Protein AF-A0A4U3L4N1-F1 (afdb_monomer)

Foldseek 3Di:
DDPLVVLLCVLLVVLVVQVVVCVVPVVCPVVSVVVLVVLLVQLVVQCPDPVRNSNSVSSNVSSVVSVVVVVVVVVVVVVVVPPD

Solvent-accessible surface area (backbone atoms only — not comparable to full-atom values): 4469 Å² total; per-residue (Å²): 131,59,70,43,61,54,49,20,52,51,53,35,49,52,51,52,53,50,52,57,48,24,73,77,38,69,80,42,48,62,57,50,55,54,48,52,53,50,41,46,54,48,11,61,62,27,43,72,46,81,90,41,21,57,58,9,50,17,40,42,50,26,50,53,52,51,51,53,52,52,49,50,53,53,53,51,52,52,66,72,66,66,82,122

pLDDT: mean 86.56, std 8.87, range [54.0, 95.44]

Sequence (84 aa):
MNQFWKYTLIITGANVLFILLCFAVQEMFVVWFFGLIIQLLLGIGMVFPKETRTLGQAFLLSFAIVLVIGFSVCSIAWNSSGFH

Organism: NCBI:txid2575867

Secondary structure (DSSP, 8-state):
--HHHHHHHHHHHHHHHHHHHHHH-TTHHHHHHHHHHHHHHHHHHHHSSTTTHHHHHHHHHHHHHHHHHHHHHHHHHHHHTT--

Radius of gyration: 14.8 Å; Cα contacts (8 Å, |Δi|>4): 63; chains: 1; bounding box: 37×30×40 Å

Structure (mmCIF, N/CA/C/O backbone):
data_AF-A0A4U3L4N1-F1
#
_entry.id   AF-A0A4U3L4N1-F1
#
loop_
_atom_site.group_PDB
_atom_site.id
_atom_site.type_symbol
_atom_site.label_atom_id
_atom_site.label_alt_id
_atom_site.label_comp_id
_atom_site.label_asym_id
_atom_site.label_entity_id
_atom_site.label_seq_id
_atom_site.pdbx_PDB_ins_code
_atom_site.Cartn_x
_atom_site.Cartn_y
_atom_site.Cartn_z
_atom_site.occupancy
_atom_site.B_iso_or_equiv
_atom_site.auth_seq_id
_atom_site.auth_comp_id
_atom_site.auth_asym_id
_atom_site.auth_atom_id
_atom_site.pdbx_PDB_model_num
ATOM 1 N N . MET A 1 1 ? -22.894 0.304 -0.011 1.00 67.38 1 MET A N 1
ATOM 2 C CA . MET A 1 1 ? -21.508 -0.219 0.014 1.00 67.38 1 MET A CA 1
ATOM 3 C C . MET A 1 1 ? -20.977 -0.118 1.438 1.00 67.38 1 MET A C 1
ATOM 5 O O . MET A 1 1 ? -21.151 0.933 2.041 1.00 67.38 1 MET A O 1
ATOM 9 N N . ASN A 1 2 ? -20.404 -1.193 1.992 1.00 91.00 2 ASN A N 1
ATOM 10 C CA . ASN A 1 2 ? -19.840 -1.197 3.352 1.00 91.00 2 ASN A CA 1
ATOM 11 C C . ASN A 1 2 ? -18.713 -0.147 3.474 1.00 91.00 2 ASN A C 1
ATOM 13 O O . ASN A 1 2 ? -17.943 0.024 2.525 1.00 91.00 2 ASN A O 1
ATOM 17 N N . GLN A 1 3 ? -18.603 0.539 4.618 1.00 86.94 3 GLN A N 1
ATOM 18 C CA . GLN A 1 3 ? -17.581 1.571 4.847 1.00 86.94 3 GLN A CA 1
ATOM 19 C C . GLN A 1 3 ? -16.159 1.029 4.665 1.00 86.94 3 GLN A C 1
ATOM 21 O O . GLN A 1 3 ? -15.332 1.702 4.060 1.00 86.94 3 GLN A O 1
ATOM 26 N N . PHE A 1 4 ? -15.910 -0.211 5.093 1.00 92.12 4 PHE A N 1
ATOM 27 C CA . PHE A 1 4 ? -14.652 -0.919 4.853 1.00 92.12 4 PHE A CA 1
ATOM 28 C C . PHE A 1 4 ? -14.260 -0.924 3.367 1.00 92.12 4 PHE A C 1
ATOM 30 O O . PHE A 1 4 ? -13.235 -0.365 2.992 1.00 92.12 4 PHE A O 1
ATOM 37 N N . TRP A 1 5 ? -15.131 -1.466 2.509 1.00 91.50 5 TRP A N 1
ATOM 38 C CA . TRP A 1 5 ? -14.894 -1.556 1.066 1.00 91.50 5 TRP A CA 1
ATOM 39 C C . TRP A 1 5 ? -14.756 -0.186 0.406 1.00 91.50 5 TRP A C 1
ATOM 41 O O . TRP A 1 5 ? -13.955 -0.027 -0.511 1.00 91.50 5 TRP A O 1
ATOM 51 N N . LYS A 1 6 ? -15.496 0.817 0.896 1.00 92.50 6 LYS A N 1
ATOM 52 C CA . LYS A 1 6 ? -15.349 2.199 0.432 1.00 92.50 6 LYS A CA 1
ATOM 53 C C . LYS A 1 6 ? -13.935 2.719 0.687 1.00 92.50 6 LYS A C 1
ATOM 55 O O . LYS A 1 6 ? -13.321 3.246 -0.235 1.00 92.50 6 LYS A O 1
ATOM 60 N N . TYR A 1 7 ? -13.415 2.560 1.904 1.00 92.44 7 TYR A N 1
ATOM 61 C CA . TYR A 1 7 ? -12.059 2.999 2.230 1.00 92.44 7 TYR A CA 1
ATOM 62 C C . TYR A 1 7 ? -11.002 2.201 1.473 1.00 92.44 7 TYR A C 1
ATOM 64 O O . TYR A 1 7 ? -10.101 2.806 0.900 1.00 92.44 7 TYR A O 1
ATOM 72 N N . THR A 1 8 ? -11.143 0.875 1.389 1.00 93.31 8 THR A N 1
ATOM 73 C CA . THR A 1 8 ? -10.208 0.031 0.635 1.00 93.31 8 THR A CA 1
ATOM 74 C C . THR A 1 8 ? -10.123 0.474 -0.821 1.00 93.31 8 THR A C 1
ATOM 76 O O . THR A 1 8 ? -9.024 0.705 -1.306 1.00 93.31 8 THR A O 1
ATOM 79 N N . LEU A 1 9 ? -11.259 0.677 -1.500 1.00 92.62 9 LEU A N 1
ATOM 80 C CA . LEU A 1 9 ? -11.272 1.107 -2.902 1.00 92.62 9 LEU A CA 1
ATOM 81 C C . LEU A 1 9 ? -10.632 2.484 -3.103 1.00 92.62 9 LEU A C 1
ATOM 83 O O . LEU A 1 9 ? -9.906 2.669 -4.074 1.00 92.62 9 LEU A O 1
ATOM 87 N N . ILE A 1 10 ? -10.860 3.432 -2.190 1.00 93.88 10 ILE A N 1
ATOM 88 C CA . ILE A 1 10 ? -10.241 4.764 -2.265 1.00 93.88 10 ILE A CA 1
ATOM 89 C C . ILE A 1 10 ? -8.721 4.663 -2.100 1.00 93.88 10 ILE A C 1
ATOM 91 O O . ILE A 1 10 ? -7.982 5.221 -2.907 1.00 93.88 10 ILE A O 1
ATOM 95 N N . ILE A 1 11 ? -8.246 3.934 -1.086 1.00 94.19 11 ILE A N 1
ATOM 96 C CA . ILE A 1 11 ? -6.811 3.796 -0.797 1.00 94.19 11 ILE A CA 1
ATOM 97 C C . ILE A 1 11 ? -6.116 3.004 -1.913 1.00 94.19 11 ILE A C 1
ATOM 99 O O . ILE A 1 11 ? -5.030 3.375 -2.357 1.00 94.19 11 ILE A O 1
ATOM 103 N N . THR A 1 12 ? -6.747 1.942 -2.419 1.00 92.75 12 THR A N 1
ATOM 104 C CA . THR A 1 12 ? -6.219 1.162 -3.547 1.00 92.75 12 THR A CA 1
ATOM 105 C C . THR A 1 12 ? -6.201 2.001 -4.820 1.00 92.75 12 THR A C 1
ATOM 107 O O . THR A 1 12 ? -5.192 2.018 -5.516 1.00 92.75 12 THR A O 1
ATOM 110 N N . GLY A 1 13 ? -7.266 2.758 -5.097 1.00 91.62 13 GLY A N 1
ATOM 111 C CA . GLY A 1 13 ? -7.324 3.678 -6.232 1.00 91.62 13 GLY A CA 1
ATOM 112 C C . GLY A 1 13 ? -6.233 4.748 -6.175 1.00 91.62 13 GLY A C 1
ATOM 113 O O . GLY A 1 13 ? -5.567 4.987 -7.177 1.00 91.62 13 GLY A O 1
ATOM 114 N N . ALA A 1 14 ? -5.987 5.330 -4.997 1.00 91.38 14 ALA A N 1
ATOM 115 C CA . ALA A 1 14 ? -4.898 6.282 -4.789 1.00 91.38 14 ALA A CA 1
ATOM 116 C C . ALA A 1 14 ? -3.524 5.644 -5.043 1.00 91.38 14 ALA A C 1
ATOM 118 O O . ALA A 1 14 ? -2.703 6.236 -5.737 1.00 91.38 14 ALA A O 1
ATOM 119 N N . ASN A 1 15 ? -3.297 4.419 -4.558 1.00 90.50 15 ASN A N 1
ATOM 120 C CA . ASN A 1 15 ? -2.065 3.676 -4.832 1.00 90.50 15 ASN A CA 1
ATOM 121 C C . ASN A 1 15 ? -1.866 3.413 -6.329 1.00 90.50 15 ASN A C 1
ATOM 123 O O . ASN A 1 15 ? -0.778 3.647 -6.843 1.00 90.50 15 ASN A O 1
ATOM 127 N N . VAL A 1 16 ? -2.908 2.976 -7.042 1.00 88.69 16 VAL A N 1
ATOM 128 C CA . VAL A 1 16 ? -2.844 2.755 -8.495 1.00 88.69 16 VAL A CA 1
ATOM 129 C C . VAL A 1 16 ? -2.540 4.058 -9.235 1.00 88.69 16 VAL A C 1
ATOM 131 O O . VAL A 1 16 ? -1.673 4.076 -10.105 1.00 88.69 16 VAL A O 1
ATOM 134 N N . LEU A 1 17 ? -3.194 5.162 -8.865 1.00 89.31 17 LEU A N 1
ATOM 135 C CA . LEU A 1 17 ? -2.928 6.474 -9.458 1.00 89.31 17 LEU A CA 1
ATOM 136 C C . LEU A 1 17 ? -1.472 6.909 -9.228 1.00 89.31 17 LEU A C 1
ATOM 138 O O . LEU A 1 17 ? -0.824 7.426 -10.136 1.00 89.31 17 LEU A O 1
ATOM 142 N N . PHE A 1 18 ? -0.945 6.661 -8.028 1.00 86.62 18 PHE A N 1
ATOM 143 C CA . PHE A 1 18 ? 0.435 6.986 -7.678 1.00 86.62 18 PHE A CA 1
ATOM 144 C C . PHE A 1 18 ? 1.443 6.128 -8.451 1.00 86.62 18 PHE A C 1
ATOM 146 O O . PHE A 1 18 ? 2.452 6.646 -8.917 1.00 86.62 18 PHE A O 1
ATOM 153 N N . ILE A 1 19 ? 1.147 4.844 -8.667 1.00 84.12 19 ILE A N 1
ATOM 154 C CA . ILE A 1 19 ? 1.950 3.959 -9.525 1.00 84.12 19 ILE A CA 1
ATOM 155 C C . ILE A 1 19 ? 1.983 4.489 -10.965 1.00 84.12 19 ILE A C 1
ATOM 157 O O . ILE A 1 19 ? 3.052 4.559 -11.567 1.00 84.12 19 ILE A O 1
ATOM 161 N N . LEU A 1 20 ? 0.839 4.918 -11.511 1.00 84.69 20 LEU A N 1
ATOM 162 C CA . LEU A 1 20 ? 0.780 5.523 -12.848 1.00 84.69 20 LEU A CA 1
ATOM 163 C C . LEU A 1 20 ? 1.619 6.808 -12.936 1.00 84.69 20 LEU A C 1
ATOM 165 O O . LEU A 1 20 ? 2.322 7.015 -13.922 1.00 84.69 20 LEU A O 1
ATOM 169 N N . LEU A 1 21 ? 1.606 7.635 -11.887 1.00 85.62 21 LEU A N 1
ATOM 170 C CA . LEU A 1 21 ? 2.480 8.808 -11.775 1.00 85.62 21 LEU A CA 1
ATOM 171 C C . LEU A 1 21 ? 3.967 8.425 -11.710 1.00 85.62 21 LEU A C 1
ATOM 173 O O . LEU A 1 21 ? 4.789 9.083 -12.343 1.00 85.62 21 LEU A O 1
ATOM 177 N N . CYS A 1 22 ? 4.318 7.342 -11.014 1.00 82.62 22 CYS A N 1
ATOM 178 C CA . CYS A 1 22 ? 5.695 6.841 -10.961 1.00 82.62 22 CYS A CA 1
ATOM 179 C C . CYS A 1 22 ? 6.200 6.366 -12.330 1.00 82.62 22 CYS A C 1
ATOM 181 O O . CYS A 1 22 ? 7.385 6.504 -12.623 1.00 82.62 22 CYS A O 1
ATOM 183 N N . PHE A 1 23 ? 5.322 5.853 -13.199 1.00 79.81 23 PHE A N 1
ATOM 184 C CA . PHE A 1 23 ? 5.701 5.541 -14.581 1.00 79.81 23 PHE A CA 1
ATOM 185 C C . PHE A 1 23 ? 5.987 6.794 -15.421 1.00 79.81 23 PHE A C 1
ATOM 187 O O . PHE A 1 23 ? 6.796 6.724 -16.343 1.00 79.81 23 PHE A O 1
ATOM 194 N N . ALA A 1 24 ? 5.371 7.937 -15.101 1.00 81.06 24 ALA A N 1
ATOM 195 C CA . ALA A 1 24 ? 5.676 9.214 -15.750 1.00 81.06 24 ALA A CA 1
ATOM 196 C C . ALA A 1 24 ? 6.964 9.861 -15.205 1.00 81.06 24 ALA A C 1
ATOM 198 O O . ALA A 1 24 ? 7.670 10.544 -15.945 1.00 81.06 24 ALA A O 1
ATOM 199 N N . VAL A 1 25 ? 7.277 9.646 -13.921 1.00 80.81 25 VAL A N 1
ATOM 200 C CA . VAL A 1 25 ? 8.444 10.217 -13.233 1.00 80.81 25 VAL A CA 1
ATOM 201 C C . VAL A 1 25 ? 9.138 9.130 -12.406 1.00 80.81 25 VAL A C 1
ATOM 203 O O . VAL A 1 25 ? 8.730 8.845 -11.280 1.00 80.81 25 VAL A O 1
ATOM 206 N N . GLN A 1 26 ? 10.215 8.548 -12.946 1.00 71.25 26 GLN A N 1
ATOM 207 C CA . GLN A 1 26 ? 10.927 7.410 -12.334 1.00 71.25 26 GLN A CA 1
ATOM 208 C C . GLN A 1 26 ? 11.424 7.683 -10.901 1.00 71.25 26 GLN A C 1
ATOM 210 O O . GLN A 1 26 ? 11.385 6.791 -10.055 1.00 71.25 26 GLN A O 1
ATOM 215 N N . GLU A 1 27 ? 11.814 8.923 -10.594 1.00 73.00 27 GLU A N 1
ATOM 216 C CA . GLU A 1 27 ? 12.259 9.364 -9.259 1.00 73.00 27 GLU A CA 1
ATOM 217 C C . GLU A 1 27 ? 11.185 9.167 -8.166 1.00 73.00 27 GLU A C 1
ATOM 219 O O . GLU A 1 27 ? 11.495 9.035 -6.980 1.00 73.00 27 GLU A O 1
ATOM 224 N N . MET A 1 28 ? 9.901 9.097 -8.538 1.00 78.75 28 MET A N 1
ATOM 225 C CA . MET A 1 28 ? 8.806 8.915 -7.578 1.00 78.75 28 MET A CA 1
ATOM 226 C C . MET A 1 28 ? 8.667 7.477 -7.072 1.00 78.75 28 MET A C 1
ATOM 228 O O . MET A 1 28 ? 7.949 7.244 -6.099 1.00 78.75 28 MET A O 1
ATOM 232 N N . PHE A 1 29 ? 9.389 6.516 -7.657 1.00 78.31 29 PHE A N 1
ATOM 233 C CA . PHE A 1 29 ? 9.300 5.114 -7.249 1.00 78.31 29 PHE A CA 1
ATOM 234 C C . PHE A 1 29 ? 9.773 4.897 -5.803 1.00 78.31 29 PHE A C 1
ATOM 236 O O . PHE A 1 29 ? 9.149 4.159 -5.039 1.00 78.31 2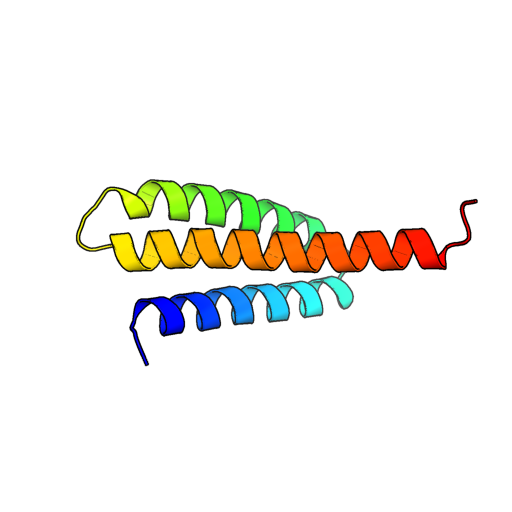9 PHE A O 1
ATOM 243 N N . VAL A 1 30 ? 10.833 5.601 -5.390 1.00 82.44 30 VAL A N 1
ATOM 244 C CA . VAL A 1 30 ? 11.336 5.566 -4.006 1.00 82.44 30 VAL A CA 1
ATOM 245 C C . VAL A 1 30 ? 10.312 6.174 -3.047 1.00 82.44 30 VAL A C 1
ATOM 247 O O . VAL A 1 30 ? 10.036 5.608 -1.990 1.00 82.44 30 VAL A O 1
ATOM 250 N N . VAL A 1 31 ? 9.696 7.294 -3.437 1.00 85.06 31 VAL A N 1
ATOM 251 C CA . VAL A 1 31 ? 8.654 7.974 -2.649 1.00 85.06 31 VAL A CA 1
ATOM 252 C C . VAL A 1 31 ? 7.446 7.063 -2.447 1.00 85.06 31 VAL A C 1
ATOM 254 O O . VAL A 1 31 ? 6.936 6.948 -1.333 1.00 85.06 31 VAL A O 1
ATOM 257 N N . TRP A 1 32 ? 7.018 6.368 -3.501 1.00 85.44 32 TRP A N 1
ATOM 258 C CA . TRP A 1 32 ? 5.936 5.392 -3.425 1.00 85.44 32 TRP A CA 1
ATOM 259 C C . TRP A 1 32 ? 6.271 4.232 -2.483 1.00 85.44 32 TRP A C 1
ATOM 261 O O . TRP A 1 32 ? 5.454 3.877 -1.632 1.00 85.44 32 TRP A O 1
ATOM 271 N N . PHE A 1 33 ? 7.490 3.692 -2.564 1.00 85.25 33 PHE A N 1
ATOM 272 C CA . PHE A 1 33 ? 7.929 2.607 -1.687 1.00 85.25 33 PHE A CA 1
ATOM 273 C C . PHE A 1 33 ? 7.933 3.022 -0.207 1.00 85.25 33 PHE A C 1
ATOM 275 O O . PHE A 1 33 ? 7.415 2.300 0.646 1.00 85.25 33 PHE A O 1
ATOM 282 N N . PHE A 1 34 ? 8.433 4.222 0.109 1.00 90.06 34 PHE A N 1
ATOM 283 C CA . PHE A 1 34 ? 8.328 4.786 1.460 1.00 90.06 34 PHE A CA 1
ATOM 284 C C . PHE A 1 34 ? 6.871 5.001 1.886 1.00 90.06 34 PHE A C 1
ATOM 286 O O . PHE A 1 34 ? 6.507 4.688 3.022 1.00 90.06 34 PHE A O 1
ATOM 293 N N . GLY A 1 35 ? 6.022 5.478 0.973 1.00 90.00 35 GLY A N 1
ATOM 294 C CA . GLY A 1 35 ? 4.585 5.630 1.195 1.00 90.00 35 GLY A CA 1
ATOM 295 C C . GLY A 1 35 ? 3.909 4.319 1.597 1.00 90.00 35 GLY A C 1
ATOM 296 O O . GLY A 1 35 ? 3.112 4.309 2.534 1.00 90.00 35 GLY A O 1
ATOM 297 N N . LEU A 1 36 ? 4.283 3.197 0.974 1.00 90.50 36 LEU A N 1
ATOM 298 C CA . LEU A 1 36 ? 3.781 1.869 1.334 1.00 90.50 36 LEU A CA 1
ATOM 299 C C . LEU A 1 36 ? 4.206 1.424 2.739 1.00 90.50 36 LEU A C 1
ATOM 301 O O . LEU A 1 36 ? 3.393 0.849 3.464 1.00 90.50 36 LEU A O 1
ATOM 305 N N . ILE A 1 37 ? 5.442 1.714 3.156 1.00 93.69 37 ILE A N 1
ATOM 306 C CA . ILE A 1 37 ? 5.904 1.429 4.525 1.00 93.69 37 ILE A CA 1
ATOM 307 C C . ILE A 1 37 ? 5.094 2.247 5.536 1.00 93.69 37 ILE A C 1
ATOM 309 O O . ILE A 1 37 ? 4.602 1.702 6.525 1.00 93.69 37 ILE A O 1
ATOM 313 N N . ILE A 1 38 ? 4.901 3.542 5.274 1.00 94.06 38 ILE A N 1
ATOM 314 C CA . ILE A 1 38 ? 4.085 4.414 6.130 1.00 94.06 38 ILE A CA 1
ATOM 315 C C . ILE A 1 38 ? 2.639 3.905 6.180 1.00 94.06 38 ILE A C 1
ATOM 317 O O . ILE A 1 38 ? 2.053 3.831 7.259 1.00 94.06 38 ILE A O 1
ATOM 321 N N . GLN A 1 39 ? 2.079 3.488 5.041 1.00 93.50 39 GLN A N 1
ATOM 322 C CA . GLN A 1 39 ? 0.740 2.910 4.958 1.00 93.50 39 GLN A CA 1
ATOM 323 C C . GLN A 1 39 ? 0.601 1.653 5.826 1.00 93.50 39 GLN A C 1
ATOM 325 O O . GLN A 1 39 ? -0.404 1.496 6.520 1.00 93.50 39 GLN A O 1
ATOM 330 N N . LEU A 1 40 ? 1.605 0.772 5.810 1.00 94.31 40 LEU A N 1
ATOM 331 C CA . LEU A 1 40 ? 1.634 -0.430 6.638 1.00 94.31 40 LEU A CA 1
ATOM 332 C C . LEU A 1 40 ? 1.658 -0.074 8.130 1.00 94.31 40 LEU A C 1
ATOM 334 O O . LEU A 1 40 ? 0.850 -0.600 8.896 1.00 94.31 40 LEU A O 1
ATOM 338 N N . LEU A 1 41 ? 2.533 0.850 8.539 1.00 95.44 41 LEU A N 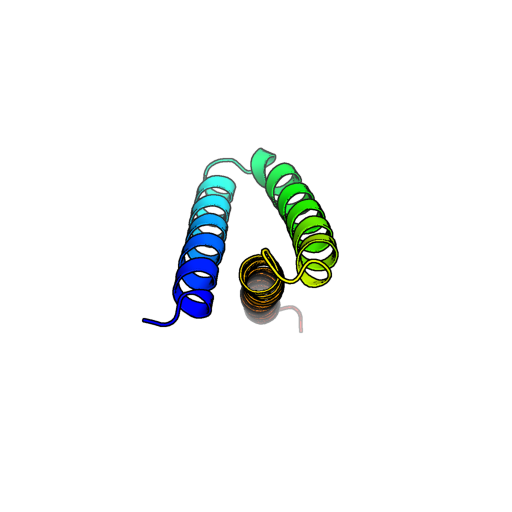1
ATOM 339 C CA . LEU A 1 41 ? 2.642 1.290 9.934 1.00 95.44 41 LEU A CA 1
ATOM 340 C C . LEU A 1 41 ? 1.351 1.954 10.432 1.00 95.44 41 LEU A C 1
ATOM 342 O O . LEU A 1 41 ? 0.877 1.634 11.523 1.00 95.44 41 LEU A O 1
ATOM 346 N N . LEU A 1 42 ? 0.745 2.827 9.620 1.00 93.44 42 LEU A N 1
ATOM 347 C CA . LEU A 1 42 ? -0.547 3.447 9.926 1.00 93.44 42 LEU A CA 1
ATOM 348 C C . LEU A 1 42 ? -1.666 2.408 9.993 1.00 93.44 42 LEU A C 1
ATOM 350 O O . LEU A 1 42 ? -2.478 2.448 10.914 1.00 93.44 42 LEU A O 1
ATOM 354 N N . GLY A 1 43 ? -1.684 1.450 9.064 1.00 92.94 43 GLY A N 1
ATOM 355 C CA . GLY A 1 43 ? -2.631 0.341 9.068 1.00 92.94 43 GLY A CA 1
ATOM 356 C C . GLY A 1 43 ? -2.557 -0.462 10.364 1.00 92.94 43 GLY A C 1
ATOM 357 O O . GLY A 1 43 ? -3.577 -0.646 11.023 1.00 92.94 43 GLY A O 1
ATOM 358 N N . ILE A 1 44 ? -1.353 -0.869 10.780 1.00 94.81 44 ILE A N 1
ATOM 359 C CA . ILE A 1 44 ? -1.128 -1.599 12.037 1.00 94.81 44 ILE A CA 1
ATOM 360 C C . ILE A 1 44 ? -1.570 -0.750 13.238 1.00 94.81 44 ILE A C 1
ATOM 362 O O . ILE A 1 44 ? -2.349 -1.219 14.067 1.00 94.81 44 ILE A O 1
ATOM 366 N N . GLY A 1 45 ? -1.128 0.509 13.316 1.00 93.75 45 GLY A N 1
ATOM 367 C CA . GLY A 1 45 ? -1.453 1.403 14.430 1.00 93.75 45 GLY A CA 1
ATOM 368 C C . GLY A 1 45 ? -2.953 1.680 14.570 1.00 93.75 45 GLY A C 1
ATOM 369 O O . GLY A 1 45 ? -3.482 1.690 15.680 1.00 93.75 45 GLY A O 1
ATOM 370 N N . MET A 1 46 ? -3.665 1.843 13.452 1.00 93.25 46 MET A N 1
ATOM 371 C CA . MET A 1 46 ? -5.098 2.159 13.430 1.00 93.25 46 MET A CA 1
ATOM 372 C C . MET A 1 46 ? -6.014 0.946 13.633 1.00 93.25 46 MET A C 1
ATOM 374 O O . MET A 1 46 ? -7.214 1.125 13.809 1.00 93.25 46 MET A O 1
ATOM 378 N N . VAL A 1 47 ? -5.502 -0.290 13.640 1.00 92.06 47 VAL A N 1
ATOM 379 C CA . VAL A 1 47 ? -6.330 -1.480 13.925 1.00 92.06 47 VAL A CA 1
ATOM 380 C C . VAL A 1 47 ? -6.679 -1.604 15.415 1.00 92.06 47 VAL A C 1
ATOM 382 O O . VAL A 1 47 ? -7.745 -2.131 15.764 1.00 92.06 47 VAL A O 1
ATOM 385 N N . PHE A 1 48 ? -5.821 -1.106 16.308 1.00 91.50 48 PHE A N 1
ATOM 386 C CA . PHE A 1 48 ? -6.031 -1.229 17.753 1.00 91.50 48 PHE A CA 1
ATOM 387 C C . PHE A 1 48 ? -7.211 -0.386 18.271 1.00 91.50 48 PHE A C 1
ATOM 389 O O . PHE A 1 48 ? -8.091 -0.966 18.928 1.00 91.50 48 PHE A O 1
ATOM 396 N N . PRO A 1 49 ? -7.317 0.924 17.960 1.00 91.25 49 PRO A N 1
ATOM 397 C CA . PRO A 1 49 ? -8.424 1.757 18.418 1.00 91.25 49 PRO A CA 1
ATOM 398 C C . PRO A 1 49 ? -9.732 1.341 17.739 1.00 91.25 49 PRO A C 1
ATOM 400 O O . PRO A 1 49 ? -9.792 1.177 16.523 1.00 91.25 49 PRO A O 1
ATOM 403 N N . LYS A 1 50 ? -10.814 1.179 18.512 1.00 89.75 50 LYS A N 1
ATOM 404 C CA . LYS A 1 50 ? -12.112 0.727 17.969 1.00 89.75 50 LYS A CA 1
ATOM 405 C C . LYS A 1 50 ? -12.694 1.693 16.931 1.00 89.75 50 LYS A C 1
ATOM 407 O O . LYS A 1 50 ? -13.329 1.241 15.987 1.00 89.75 50 LYS A O 1
ATOM 412 N N . GLU A 1 51 ? -12.457 2.990 17.101 1.00 90.50 51 GLU A N 1
ATOM 413 C CA . GLU A 1 51 ? -12.997 4.059 16.252 1.00 90.50 51 GLU A CA 1
ATOM 414 C C . GLU A 1 51 ? -12.375 4.069 14.848 1.00 90.50 51 GLU A C 1
ATOM 416 O O . GLU A 1 51 ? -13.066 4.322 13.865 1.00 90.50 51 GLU A O 1
ATOM 421 N N . THR A 1 52 ? -11.085 3.741 14.736 1.00 91.44 52 THR A N 1
ATOM 422 C CA . THR A 1 52 ? -10.332 3.765 13.471 1.00 91.44 52 THR A CA 1
ATOM 423 C C . THR A 1 52 ? -10.056 2.375 12.900 1.00 91.44 52 THR A C 1
ATOM 425 O O . THR A 1 52 ? -9.523 2.262 11.795 1.00 91.44 52 THR A O 1
ATOM 428 N N . ARG A 1 53 ? -10.494 1.310 13.585 1.00 92.00 53 ARG A N 1
ATOM 429 C CA . ARG A 1 53 ? -10.233 -0.086 13.208 1.00 92.00 53 ARG A CA 1
ATOM 430 C C . ARG A 1 53 ? -10.599 -0.409 11.767 1.00 92.00 53 ARG A C 1
ATOM 432 O O . ARG A 1 53 ?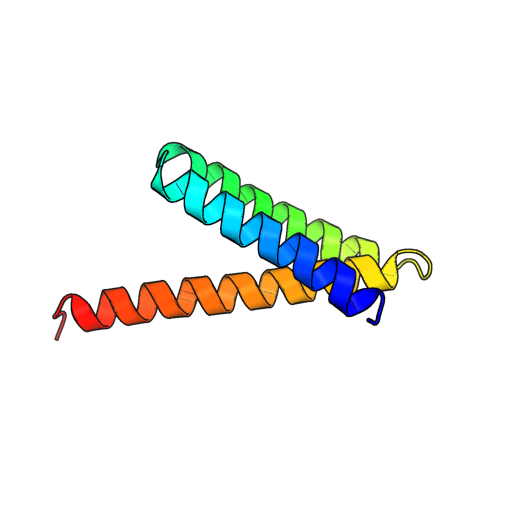 -9.812 -1.038 11.068 1.00 92.00 53 ARG A O 1
ATOM 439 N N . THR A 1 54 ? -11.767 0.036 11.309 1.00 92.50 54 THR A N 1
ATOM 440 C CA . THR A 1 54 ? -12.236 -0.205 9.935 1.00 92.50 54 THR A CA 1
ATOM 441 C C . THR A 1 54 ? -11.312 0.437 8.899 1.00 92.50 54 THR A C 1
ATOM 443 O O . THR A 1 54 ? -11.050 -0.155 7.854 1.00 92.50 54 THR A O 1
ATOM 446 N N . LEU A 1 55 ? -10.786 1.630 9.195 1.00 92.38 55 LEU A N 1
ATOM 447 C CA . LEU A 1 55 ? -9.834 2.330 8.335 1.00 92.38 55 LEU A CA 1
ATOM 448 C C . LEU A 1 55 ? -8.463 1.642 8.355 1.00 92.38 55 LEU A C 1
ATOM 450 O O . LEU A 1 55 ? -7.876 1.434 7.297 1.00 92.38 55 LEU A O 1
ATOM 454 N N . GLY A 1 56 ? -7.986 1.220 9.531 1.00 92.50 56 GLY A N 1
ATOM 455 C CA . GLY A 1 56 ? -6.742 0.455 9.666 1.00 92.50 56 GLY A CA 1
ATOM 456 C C . GLY A 1 56 ? -6.784 -0.865 8.893 1.00 92.50 56 GLY A C 1
ATOM 457 O O . GLY A 1 56 ? -5.886 -1.159 8.106 1.00 92.50 56 GLY A O 1
ATOM 458 N N . GLN A 1 57 ? -7.878 -1.621 9.020 1.00 92.81 57 GLN A N 1
ATOM 459 C CA . GLN A 1 57 ? -8.098 -2.838 8.232 1.00 92.81 57 GLN A CA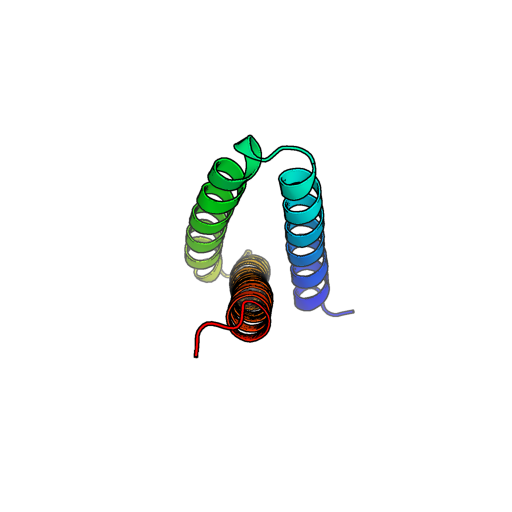 1
ATOM 460 C C . GLN A 1 57 ? -8.131 -2.541 6.727 1.00 92.81 57 GLN A C 1
ATOM 462 O O . GLN A 1 57 ? -7.574 -3.306 5.941 1.00 92.81 57 GLN A O 1
ATOM 467 N N . ALA A 1 58 ? -8.751 -1.431 6.314 1.00 93.50 58 ALA A N 1
ATOM 468 C CA . ALA A 1 58 ? -8.789 -1.030 4.912 1.00 93.50 58 ALA A CA 1
ATOM 469 C C . ALA A 1 58 ? -7.395 -0.672 4.367 1.00 93.50 58 ALA A C 1
ATOM 471 O O . ALA A 1 58 ? -7.072 -1.063 3.245 1.00 93.50 58 ALA A O 1
ATOM 472 N N . PHE A 1 59 ? -6.556 0.004 5.161 1.00 94.00 59 PHE A N 1
ATOM 473 C CA . PHE A 1 59 ? -5.159 0.292 4.822 1.00 94.00 59 PHE A CA 1
ATOM 474 C C . PHE A 1 59 ? -4.331 -0.980 4.633 1.00 94.00 59 PHE A C 1
ATOM 476 O O . PHE A 1 59 ? -3.607 -1.092 3.640 1.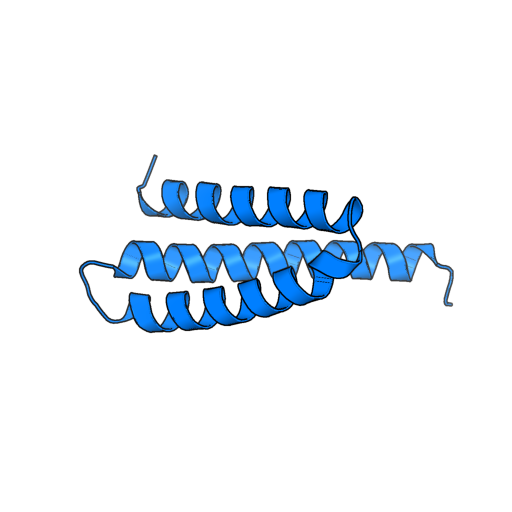00 94.00 59 PHE A O 1
ATOM 483 N N . LEU A 1 60 ? -4.467 -1.945 5.548 1.00 94.62 60 LEU A N 1
ATOM 484 C CA . LEU A 1 60 ? -3.762 -3.227 5.475 1.00 94.62 60 LEU A CA 1
ATOM 485 C C . LEU A 1 60 ? -4.221 -4.067 4.281 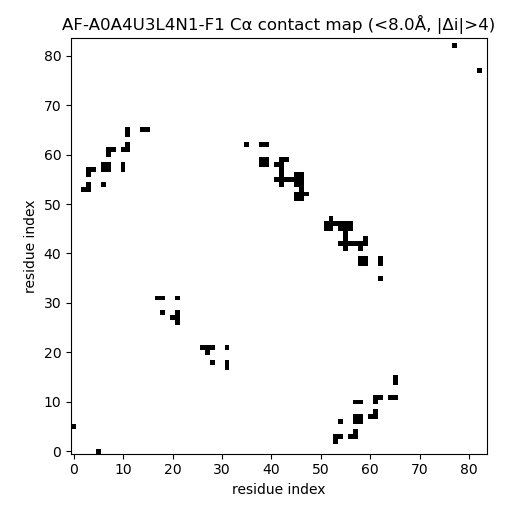1.00 94.62 60 LEU A C 1
ATOM 487 O O . LEU A 1 60 ? -3.387 -4.608 3.557 1.00 94.62 60 LEU A O 1
ATOM 491 N N . LEU A 1 61 ? -5.533 -4.135 4.030 1.00 95.44 61 LEU A N 1
ATOM 492 C CA . LEU A 1 61 ? -6.050 -4.846 2.863 1.00 95.44 61 LEU A CA 1
ATOM 493 C C . LEU A 1 61 ? -5.575 -4.183 1.566 1.00 95.44 61 LEU A C 1
ATOM 495 O O . LEU A 1 61 ? -5.118 -4.873 0.659 1.00 95.44 61 LEU A O 1
ATOM 499 N N . SER A 1 62 ? -5.634 -2.852 1.481 1.00 93.81 62 SER A N 1
ATOM 500 C CA . SER A 1 62 ? -5.138 -2.134 0.307 1.00 93.81 62 SER A CA 1
ATOM 501 C C . SER A 1 62 ? -3.642 -2.357 0.090 1.00 93.81 62 SER A C 1
ATOM 503 O O . SER A 1 62 ? -3.215 -2.452 -1.055 1.00 93.81 62 SER A O 1
ATOM 505 N N . PHE A 1 63 ? -2.845 -2.439 1.157 1.00 93.25 63 PHE A N 1
ATOM 506 C CA . PHE A 1 63 ? -1.419 -2.752 1.064 1.00 93.25 63 PHE A CA 1
ATOM 507 C C . PHE A 1 63 ? -1.201 -4.157 0.485 1.00 93.25 63 PHE A C 1
ATOM 509 O O . PHE A 1 63 ? -0.439 -4.317 -0.466 1.00 93.25 63 PHE A O 1
ATOM 516 N N . ALA A 1 64 ? -1.934 -5.159 0.982 1.00 92.75 64 ALA A N 1
ATOM 517 C CA . ALA A 1 64 ? -1.870 -6.521 0.454 1.00 92.75 64 ALA A CA 1
ATOM 518 C C . ALA A 1 64 ? -2.263 -6.590 -1.032 1.00 92.75 64 ALA A C 1
ATOM 520 O O . ALA A 1 64 ? -1.564 -7.222 -1.821 1.00 92.75 64 ALA A O 1
ATOM 521 N N . ILE A 1 65 ? -3.334 -5.896 -1.434 1.00 93.25 65 ILE A N 1
ATOM 522 C CA . ILE A 1 65 ? -3.765 -5.817 -2.840 1.00 93.25 65 ILE A CA 1
ATOM 523 C C . ILE A 1 65 ? -2.653 -5.226 -3.713 1.00 93.25 65 ILE A C 1
ATOM 525 O O . ILE A 1 65 ? -2.326 -5.786 -4.758 1.00 93.25 65 ILE A O 1
ATOM 529 N N . VAL A 1 66 ? -2.045 -4.120 -3.282 1.00 89.81 66 VAL A N 1
ATOM 530 C CA . VAL A 1 66 ? -0.975 -3.455 -4.037 1.00 89.81 66 VAL A CA 1
ATOM 531 C C . VAL A 1 66 ? 0.258 -4.348 -4.175 1.00 89.81 66 VAL A C 1
ATOM 533 O O . VAL A 1 66 ? 0.826 -4.418 -5.263 1.00 89.81 66 VAL A O 1
ATOM 536 N N . LEU A 1 67 ? 0.639 -5.087 -3.128 1.00 89.25 67 LEU A N 1
ATOM 537 C CA . LEU A 1 67 ? 1.733 -6.058 -3.212 1.00 89.25 67 LEU A CA 1
ATOM 538 C C . LEU A 1 67 ? 1.434 -7.194 -4.195 1.00 89.25 67 LEU A C 1
ATOM 540 O O . LEU A 1 67 ? 2.312 -7.564 -4.969 1.00 89.25 67 LEU A O 1
ATOM 544 N N . VAL A 1 68 ? 0.206 -7.724 -4.203 1.00 89.69 68 VAL A N 1
ATOM 545 C CA . VAL A 1 68 ? -0.204 -8.767 -5.160 1.00 89.69 68 VAL A CA 1
ATOM 546 C C . VAL A 1 68 ? -0.139 -8.246 -6.595 1.00 89.69 68 VAL A C 1
ATOM 548 O O . VAL A 1 68 ? 0.376 -8.939 -7.475 1.00 89.69 68 VAL A O 1
ATOM 551 N N . ILE A 1 69 ? -0.609 -7.019 -6.838 1.00 86.00 69 ILE A N 1
ATOM 552 C CA . ILE A 1 69 ? -0.522 -6.380 -8.158 1.00 86.00 69 ILE A CA 1
ATOM 553 C C . ILE A 1 69 ? 0.947 -6.199 -8.560 1.00 86.00 69 ILE A C 1
ATOM 555 O O . ILE A 1 69 ? 1.334 -6.616 -9.649 1.00 86.00 69 ILE A O 1
ATOM 559 N N . GLY A 1 70 ? 1.775 -5.638 -7.673 1.00 81.44 70 GLY A N 1
ATOM 560 C CA . GLY A 1 70 ? 3.203 -5.429 -7.922 1.00 81.44 70 GLY A CA 1
ATOM 561 C C . GLY A 1 70 ? 3.940 -6.734 -8.223 1.00 81.44 70 GLY A C 1
ATOM 562 O O . GLY A 1 70 ? 4.656 -6.825 -9.217 1.00 81.44 70 GLY A O 1
ATOM 563 N N . PHE A 1 71 ? 3.702 -7.777 -7.426 1.00 81.88 71 PHE A N 1
ATOM 564 C CA . PHE A 1 71 ? 4.284 -9.100 -7.649 1.00 81.88 71 PHE A CA 1
ATOM 565 C C . PHE A 1 71 ? 3.833 -9.710 -8.980 1.00 81.88 71 PHE A C 1
ATOM 567 O O . PHE A 1 71 ? 4.654 -10.274 -9.699 1.00 81.88 71 PHE A O 1
ATOM 574 N N . SER A 1 72 ? 2.557 -9.554 -9.346 1.00 82.44 72 SER A N 1
ATOM 575 C CA . SER A 1 72 ? 2.032 -10.046 -10.626 1.00 82.44 72 SER A CA 1
ATOM 576 C C . SER A 1 72 ? 2.720 -9.371 -11.814 1.00 82.44 72 SER A C 1
ATOM 578 O O . SER A 1 72 ? 3.123 -10.052 -12.753 1.00 82.44 72 SER A O 1
ATOM 580 N N . VAL A 1 73 ? 2.921 -8.049 -11.756 1.00 79.12 73 VAL A N 1
ATOM 581 C CA . VAL A 1 73 ? 3.644 -7.301 -12.799 1.00 79.12 73 VAL A CA 1
ATOM 582 C C . VAL A 1 73 ? 5.098 -7.769 -12.900 1.00 79.12 73 VAL A C 1
ATOM 584 O O . VAL A 1 73 ? 5.559 -8.071 -14.000 1.00 79.12 73 VAL A O 1
ATOM 587 N N . CYS A 1 74 ? 5.805 -7.900 -11.773 1.00 80.38 74 CYS A N 1
ATOM 588 C CA . CYS A 1 74 ? 7.185 -8.394 -11.756 1.00 80.38 74 CYS A CA 1
ATOM 589 C C . CYS A 1 74 ? 7.297 -9.833 -12.282 1.00 80.38 74 CYS A C 1
ATOM 591 O O . CYS A 1 74 ? 8.212 -10.138 -13.042 1.00 80.38 74 CYS A O 1
ATOM 593 N N . SER A 1 75 ? 6.361 -10.712 -11.914 1.00 79.12 75 SER A N 1
ATOM 594 C CA . SER A 1 75 ? 6.329 -12.106 -12.368 1.00 79.12 75 SER A CA 1
ATOM 595 C C . SER A 1 75 ? 6.088 -12.214 -13.877 1.00 79.12 75 SER A C 1
ATOM 597 O O . SER A 1 75 ? 6.774 -12.983 -14.550 1.00 79.12 75 SER A O 1
ATOM 599 N N . ILE A 1 76 ? 5.171 -11.410 -14.426 1.00 79.25 76 ILE A N 1
ATOM 600 C CA . ILE A 1 76 ? 4.925 -11.352 -15.873 1.00 79.25 76 ILE A CA 1
ATOM 601 C C . ILE A 1 76 ? 6.155 -10.810 -16.606 1.00 79.25 76 ILE A C 1
ATOM 603 O O . ILE A 1 76 ? 6.552 -11.397 -17.608 1.00 79.25 76 ILE A O 1
ATOM 607 N N . ALA A 1 77 ? 6.774 -9.734 -16.106 1.00 76.00 77 ALA A N 1
ATOM 608 C CA . ALA A 1 77 ? 7.979 -9.151 -16.698 1.00 76.00 77 ALA A CA 1
ATOM 609 C C . ALA A 1 77 ? 9.165 -10.129 -16.697 1.00 76.00 77 ALA A C 1
ATOM 611 O O . ALA A 1 77 ? 9.884 -10.234 -17.688 1.00 76.00 77 ALA A O 1
ATOM 612 N N . TRP A 1 78 ? 9.345 -10.880 -15.607 1.00 76.00 78 TRP A N 1
ATOM 613 C CA . TRP A 1 78 ? 10.351 -11.938 -15.528 1.00 76.00 78 TRP A CA 1
ATOM 614 C C . TRP A 1 78 ? 10.103 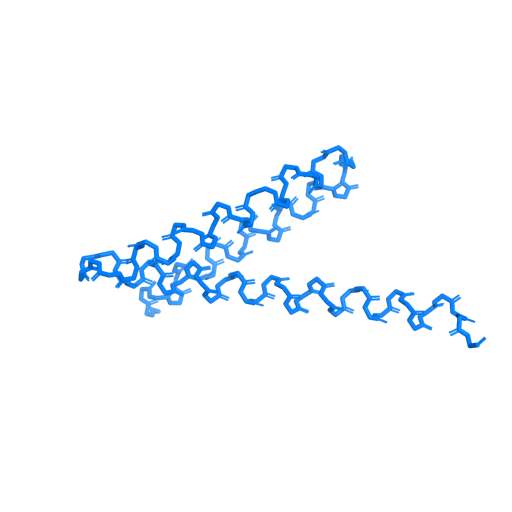-13.025 -16.580 1.00 76.00 78 TRP A C 1
ATOM 616 O O . TRP A 1 78 ? 10.994 -13.336 -17.369 1.00 76.00 78 TRP A O 1
ATOM 626 N N . ASN A 1 79 ? 8.877 -13.553 -16.653 1.00 79.38 79 ASN A N 1
ATOM 627 C CA . ASN A 1 79 ? 8.517 -14.601 -17.610 1.00 79.38 79 ASN A CA 1
ATOM 628 C C . ASN A 1 79 ? 8.632 -14.131 -19.076 1.00 79.38 79 ASN A C 1
ATOM 630 O O . ASN A 1 79 ? 9.093 -14.870 -19.940 1.00 79.38 79 ASN A O 1
ATOM 634 N N . SER A 1 80 ? 8.276 -12.878 -19.372 1.00 76.00 80 SER A N 1
ATOM 635 C CA . SER A 1 80 ? 8.371 -12.328 -20.729 1.00 76.00 80 SER A CA 1
ATOM 636 C C . SER A 1 80 ? 9.797 -11.961 -21.152 1.00 76.00 80 SER A C 1
ATOM 638 O O . SER A 1 80 ? 10.061 -11.865 -22.349 1.00 76.00 80 SER A O 1
ATOM 640 N N . SER A 1 81 ? 10.726 -11.790 -20.205 1.00 72.25 81 SER A N 1
ATOM 641 C CA . SER A 1 81 ? 12.125 -11.450 -20.496 1.00 72.25 81 SER A CA 1
ATOM 642 C C . SER A 1 81 ? 12.987 -12.611 -21.015 1.00 72.25 81 SER A C 1
ATOM 644 O O . SER A 1 81 ? 14.156 -12.401 -21.329 1.00 72.25 81 SER A O 1
ATOM 646 N N . GLY A 1 82 ? 12.434 -13.824 -21.154 1.00 57.62 82 GLY A N 1
ATOM 647 C CA . GLY A 1 82 ? 13.132 -14.955 -21.781 1.00 57.62 82 GLY A CA 1
ATOM 648 C C . GLY A 1 82 ? 14.331 -15.499 -20.994 1.00 57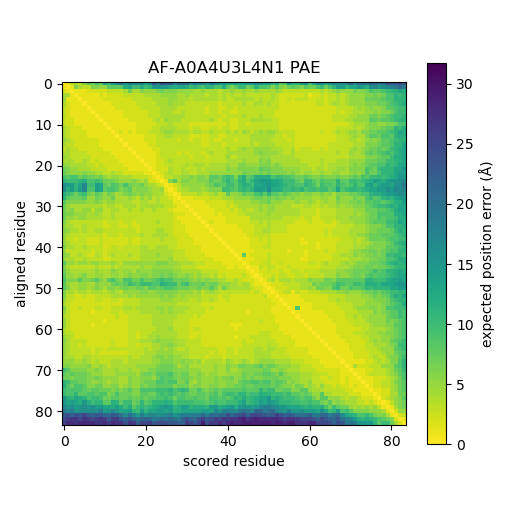.62 82 GLY A C 1
ATOM 649 O O . GLY A 1 82 ? 15.122 -16.243 -21.566 1.00 57.62 82 GLY A O 1
ATOM 650 N N . PHE A 1 83 ? 14.470 -15.156 -19.706 1.00 55.09 83 PHE A N 1
ATOM 651 C CA . PHE A 1 83 ? 15.423 -15.792 -18.788 1.00 55.09 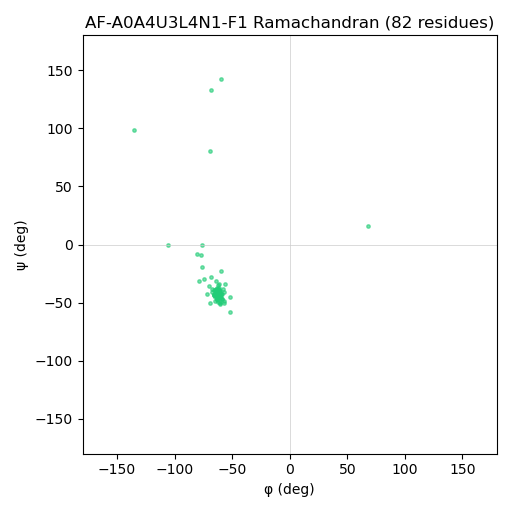83 PHE A CA 1
ATOM 652 C C . PHE A 1 83 ? 14.973 -17.237 -18.496 1.00 55.09 83 PHE A C 1
ATOM 654 O O . PHE A 1 83 ? 14.319 -17.514 -17.489 1.00 55.09 83 PHE A O 1
ATOM 661 N N . HIS A 1 84 ? 15.287 -18.138 -19.426 1.00 54.00 84 HIS A N 1
ATOM 662 C CA . HIS A 1 84 ? 15.357 -19.584 -19.222 1.00 54.00 84 HIS A CA 1
ATOM 663 C C . HIS A 1 84 ? 16.804 -20.001 -18.965 1.00 54.00 84 HIS A C 1
ATOM 665 O O . HIS A 1 84 ? 17.703 -19.441 -19.632 1.00 54.00 84 HIS A O 1
#

Mean predicted aligned error: 5.28 Å